Protein AF-A0AAE1BUR1-F1 (afdb_monomer_lite)

Secondary structure (DSSP, 8-state):
-HHHHHHHHHHHHHTTTS-HHHHHHHHHHHHHTPEEEETTEEEE---------SS---PPP----------

Foldseek 3Di:
DLLVVLLVVLCVVPLQPFFPVVSVVSSQVVQQPDWDQDPVGTDGDGDDDDDPDPDGDGDHDPPPPPPPPDD

InterPro domains:
  IPR002138 Peptidase C14, caspase non-catalytic subunit p10 [PS50207] (1-61)
  IPR011600 Peptidase C14, caspase domain [PF00656] (1-57)
  IPR029030 Caspase-like domain superfamily [SSF52129] (1-60)

pLDDT: mean 89.99, std 13.55, range [49.56, 98.06]

Radius of gyration: 16.88 Å; chains: 1; bounding box: 45×39×40 Å

Structure (mmCIF, N/CA/C/O backbone):
data_AF-A0AAE1BUR1-F1
#
_entry.id   AF-A0AAE1BUR1-F1
#
loop_
_atom_site.group_PDB
_atom_site.id
_atom_site.type_symbol
_atom_site.label_atom_id
_atom_site.label_alt_id
_atom_site.label_comp_id
_atom_site.label_asym_id
_atom_site.label_entity_id
_atom_site.label_seq_id
_atom_site.pdbx_PDB_ins_code
_atom_site.Cartn_x
_atom_site.Cartn_y
_atom_site.Cartn_z
_atom_site.occupancy
_atom_site.B_iso_or_equiv
_atom_site.auth_seq_id
_atom_site.auth_comp_id
_atom_site.auth_asym_id
_atom_site.auth_atom_id
_atom_site.pdbx_PDB_model_num
ATOM 1 N N . SER A 1 1 ? -3.220 -6.993 -12.212 1.00 87.31 1 SER A N 1
ATOM 2 C CA . SER A 1 1 ? -2.610 -5.657 -12.447 1.00 87.31 1 SER A CA 1
ATOM 3 C C . SER A 1 1 ? -1.721 -5.397 -11.259 1.00 87.31 1 SER A C 1
ATOM 5 O O . SER A 1 1 ? -2.252 -5.490 -10.161 1.00 87.31 1 SER A O 1
ATOM 7 N N . LEU A 1 2 ? -0.431 -5.071 -11.441 1.00 94.44 2 LEU A N 1
ATOM 8 C CA . LEU A 1 2 ? 0.544 -4.979 -10.338 1.00 94.44 2 LEU A CA 1
ATOM 9 C C . LEU A 1 2 ? -0.001 -4.200 -9.130 1.00 94.44 2 LEU A C 1
ATOM 11 O O . LEU A 1 2 ? 0.116 -4.658 -7.997 1.00 94.44 2 LEU A O 1
ATOM 15 N N . TYR A 1 3 ? -0.653 -3.062 -9.376 1.00 95.56 3 TYR A N 1
ATOM 16 C CA . TYR A 1 3 ? -1.278 -2.267 -8.321 1.00 95.56 3 TYR A CA 1
ATOM 17 C C . TYR A 1 3 ? -2.398 -3.011 -7.580 1.00 95.56 3 TYR A C 1
ATOM 19 O O . TYR A 1 3 ? -2.382 -3.064 -6.354 1.00 95.56 3 TYR A O 1
ATOM 27 N N . VAL A 1 4 ? -3.360 -3.588 -8.310 1.00 97.00 4 VAL A N 1
ATOM 28 C CA . VAL A 1 4 ? -4.508 -4.306 -7.724 1.00 97.00 4 VAL A CA 1
ATOM 29 C C . VAL A 1 4 ? -4.043 -5.539 -6.958 1.00 97.00 4 VAL A C 1
ATOM 31 O O . VAL A 1 4 ? -4.500 -5.768 -5.843 1.00 97.00 4 VAL A O 1
ATOM 34 N N . ASP A 1 5 ? -3.106 -6.292 -7.530 1.00 97.50 5 ASP A N 1
ATOM 35 C CA . ASP A 1 5 ? -2.577 -7.517 -6.932 1.00 97.50 5 ASP A CA 1
ATOM 36 C C . ASP A 1 5 ? -1.855 -7.171 -5.616 1.00 97.50 5 ASP A C 1
ATOM 38 O O . ASP A 1 5 ? -2.168 -7.719 -4.558 1.00 97.50 5 ASP A O 1
ATOM 42 N N . THR A 1 6 ? -1.003 -6.138 -5.644 1.00 97.62 6 THR A N 1
ATOM 43 C CA . THR A 1 6 ? -0.324 -5.624 -4.444 1.00 97.62 6 THR A CA 1
ATOM 44 C C . THR A 1 6 ? -1.318 -5.098 -3.404 1.00 97.62 6 THR A C 1
ATOM 46 O O . THR A 1 6 ? -1.152 -5.352 -2.213 1.00 97.62 6 THR A O 1
ATOM 49 N N . LEU A 1 7 ? -2.360 -4.372 -3.822 1.00 97.81 7 LEU A N 1
ATOM 50 C CA . LEU A 1 7 ? -3.386 -3.834 -2.925 1.00 97.81 7 LEU A CA 1
ATOM 51 C C . LEU A 1 7 ? -4.143 -4.942 -2.193 1.00 97.81 7 LEU A C 1
ATOM 53 O O . LEU A 1 7 ? -4.299 -4.869 -0.974 1.00 97.81 7 LEU A O 1
ATOM 57 N N . VAL A 1 8 ? -4.587 -5.969 -2.916 1.00 97.81 8 VAL A N 1
ATOM 58 C CA . VAL A 1 8 ? -5.292 -7.115 -2.332 1.00 97.81 8 VAL A CA 1
ATOM 59 C C . VAL A 1 8 ? -4.407 -7.828 -1.312 1.00 97.81 8 VAL A C 1
ATOM 61 O O . VAL A 1 8 ? -4.871 -8.130 -0.210 1.00 97.81 8 VAL A O 1
ATOM 64 N N . ASP A 1 9 ? -3.131 -8.042 -1.628 1.00 97.88 9 ASP A N 1
ATOM 65 C CA . ASP A 1 9 ? -2.197 -8.688 -0.708 1.00 97.88 9 ASP A CA 1
ATOM 66 C C . ASP A 1 9 ? -1.958 -7.853 0.556 1.00 97.88 9 ASP A C 1
ATOM 68 O O . ASP A 1 9 ? -2.030 -8.377 1.671 1.00 97.88 9 ASP A O 1
ATOM 72 N N . GLN A 1 10 ? -1.749 -6.538 0.421 1.00 97.81 10 GLN A N 1
ATOM 73 C CA . GLN A 1 10 ? -1.572 -5.667 1.587 1.00 97.81 10 GLN A CA 1
ATOM 74 C C . GLN A 1 10 ? -2.848 -5.574 2.439 1.00 97.81 10 GLN A C 1
ATOM 76 O O . GLN A 1 10 ? -2.758 -5.592 3.667 1.00 97.81 10 GLN A O 1
ATOM 81 N N . LEU A 1 11 ? -4.037 -5.548 1.828 1.00 97.06 11 LEU A N 1
ATOM 82 C CA . LEU A 1 11 ? -5.311 -5.576 2.554 1.00 97.06 11 LEU A CA 1
ATOM 83 C C . LEU A 1 11 ? -5.506 -6.885 3.325 1.00 97.06 11 LEU A C 1
ATOM 85 O O . LEU A 1 11 ? -5.900 -6.849 4.489 1.00 97.06 11 LEU A O 1
ATOM 89 N N . ARG A 1 12 ? -5.189 -8.036 2.723 1.00 96.06 12 ARG A N 1
ATOM 90 C CA . ARG A 1 12 ? -5.274 -9.341 3.402 1.00 96.06 12 ARG A CA 1
ATOM 91 C C . ARG A 1 12 ? -4.333 -9.429 4.601 1.00 96.06 12 ARG A C 1
ATOM 93 O O . ARG A 1 12 ? -4.705 -9.972 5.638 1.00 96.06 12 ARG A O 1
ATOM 100 N N . LEU A 1 13 ? -3.116 -8.906 4.466 1.00 96.62 13 LEU A N 1
ATOM 101 C CA . LEU A 1 13 ? -2.091 -9.009 5.505 1.00 96.62 13 LEU A CA 1
ATOM 102 C C . LEU A 1 13 ? -2.256 -7.973 6.624 1.00 96.62 13 LEU A C 1
ATOM 104 O O . LEU A 1 13 ? -1.996 -8.302 7.788 1.00 96.62 13 LEU A O 1
ATOM 108 N N . TYR A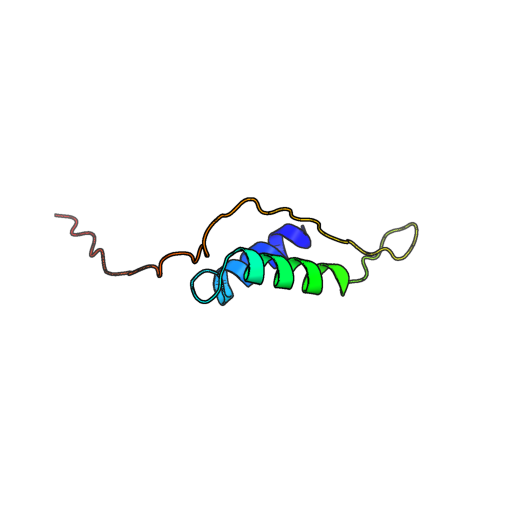 1 14 ? -2.673 -6.749 6.286 1.00 97.75 14 TYR A N 1
ATOM 109 C CA . TYR A 1 14 ? -2.624 -5.584 7.178 1.00 97.75 14 TYR A CA 1
ATOM 110 C C . TYR A 1 14 ? -3.945 -4.820 7.317 1.00 97.75 14 TYR A C 1
ATOM 112 O O . TYR A 1 14 ? -4.055 -4.004 8.227 1.00 97.75 14 TYR A O 1
ATOM 120 N N . GLY A 1 15 ? -4.961 -5.093 6.492 1.00 96.56 15 GLY A N 1
ATOM 121 C CA . GLY A 1 15 ? -6.208 -4.317 6.463 1.00 96.56 15 GLY A CA 1
ATOM 122 C C . GLY A 1 15 ? -6.931 -4.240 7.809 1.00 96.56 15 GLY A C 1
ATOM 123 O O . GLY A 1 15 ? -7.492 -3.202 8.142 1.00 96.56 15 GLY A O 1
ATOM 124 N N . SER A 1 16 ? -6.861 -5.301 8.619 1.00 96.81 16 SER A N 1
ATOM 125 C CA . SER A 1 16 ? -7.442 -5.336 9.969 1.00 96.81 16 SER A CA 1
ATOM 126 C C . SER A 1 16 ? -6.442 -5.050 11.101 1.00 96.81 16 SER A C 1
ATOM 128 O O . SER A 1 16 ? -6.727 -5.350 12.263 1.00 96.81 16 SER A O 1
ATOM 130 N N . LYS A 1 17 ? -5.225 -4.602 10.770 1.00 96.75 17 LYS A N 1
ATOM 131 C CA . LYS A 1 17 ? -4.116 -4.374 11.716 1.00 96.75 17 LYS A CA 1
ATOM 132 C C . LYS A 1 17 ? -3.639 -2.926 11.720 1.00 96.75 17 LYS A C 1
ATOM 134 O O . LYS A 1 17 ? -3.157 -2.461 12.745 1.00 96.75 17 LYS A O 1
ATOM 139 N N . GLU A 1 18 ? -3.742 -2.247 10.586 1.00 97.38 18 GLU A N 1
ATOM 140 C CA . GLU A 1 18 ? -3.258 -0.886 10.377 1.00 97.38 18 GLU A CA 1
ATOM 141 C C . GLU A 1 18 ? -4.332 -0.040 9.689 1.00 97.38 18 GLU A C 1
ATOM 143 O O . GLU A 1 18 ? -5.281 -0.573 9.108 1.00 97.38 18 GLU A O 1
ATOM 148 N N . SER A 1 19 ? -4.167 1.283 9.728 1.00 97.81 19 SER A N 1
ATOM 149 C CA . SER A 1 19 ? -5.035 2.190 8.986 1.00 97.81 19 SER A CA 1
ATOM 150 C C . SER A 1 19 ? -4.968 1.953 7.479 1.00 97.81 19 SER A C 1
ATOM 152 O O . SER A 1 19 ? -3.923 1.588 6.933 1.00 97.81 19 SER A O 1
ATOM 154 N N . ILE A 1 20 ? -6.064 2.232 6.776 1.00 97.75 20 ILE A N 1
ATOM 155 C CA . ILE A 1 20 ? -6.105 2.140 5.313 1.00 97.75 20 ILE A CA 1
ATOM 156 C C . ILE A 1 20 ? -5.049 3.031 4.651 1.00 97.75 20 ILE A C 1
ATOM 158 O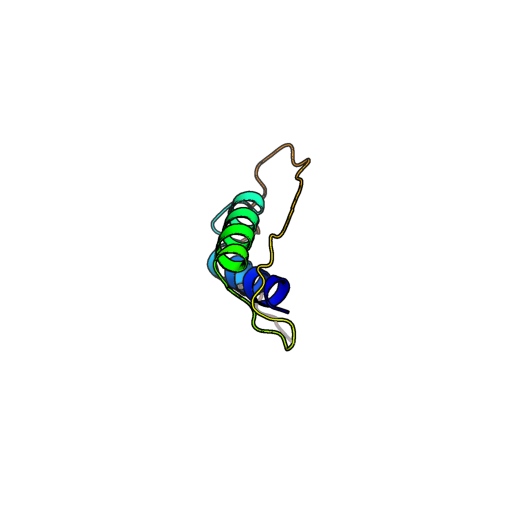 O . ILE A 1 20 ? -4.442 2.633 3.663 1.00 97.75 20 ILE A O 1
ATOM 162 N N . GLU A 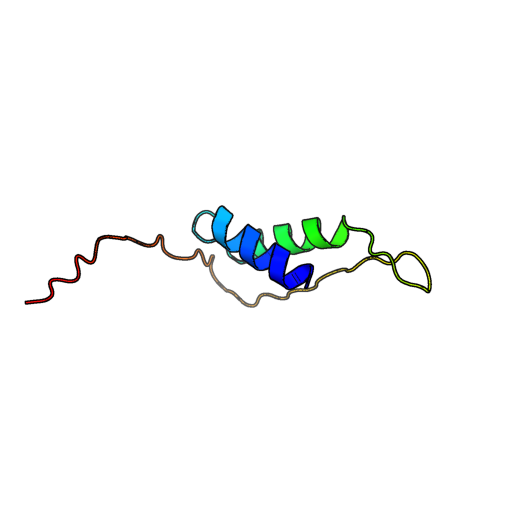1 21 ? -4.741 4.192 5.225 1.00 98.00 21 GLU A N 1
ATOM 163 C CA . GLU A 1 21 ? -3.676 5.059 4.718 1.00 98.00 21 GLU A CA 1
ATOM 164 C C . GLU A 1 21 ? -2.296 4.402 4.841 1.00 98.00 21 GLU A C 1
ATOM 166 O O . GLU A 1 21 ? -1.493 4.486 3.912 1.00 98.00 21 GLU A O 1
ATOM 171 N N . ASN A 1 22 ? -2.015 3.702 5.946 1.00 98.00 22 ASN A N 1
ATOM 172 C CA . ASN A 1 22 ? -0.773 2.941 6.105 1.00 98.00 22 ASN A CA 1
ATOM 173 C C . ASN A 1 22 ? -0.697 1.794 5.088 1.00 98.00 22 ASN A C 1
ATOM 175 O O . ASN A 1 22 ? 0.338 1.614 4.443 1.00 98.00 22 ASN A O 1
ATOM 179 N N . VAL A 1 23 ? -1.803 1.070 4.881 1.00 98.06 23 VAL A N 1
ATOM 180 C CA . VAL A 1 23 ? -1.904 0.020 3.854 1.00 98.06 23 VAL A CA 1
ATOM 181 C C . VAL A 1 23 ? -1.608 0.594 2.465 1.00 98.06 23 VAL A C 1
ATOM 183 O O . VAL A 1 23 ? -0.784 0.043 1.739 1.00 98.06 23 VAL A O 1
ATOM 186 N N . LEU A 1 24 ? -2.198 1.736 2.106 1.00 97.81 24 LEU A N 1
ATOM 187 C CA . LEU A 1 24 ? -1.965 2.390 0.814 1.00 97.81 24 LEU A CA 1
ATOM 188 C C . LEU A 1 24 ? -0.521 2.890 0.653 1.00 97.81 24 LEU A C 1
ATOM 190 O O . LEU A 1 24 ? 0.034 2.779 -0.441 1.00 97.81 24 LEU A O 1
ATOM 194 N N . ARG A 1 25 ? 0.139 3.357 1.725 1.00 97.06 25 ARG A N 1
ATOM 195 C CA . ARG A 1 25 ? 1.582 3.680 1.685 1.00 97.06 25 ARG A CA 1
ATOM 196 C C . ARG A 1 25 ? 2.440 2.445 1.406 1.00 97.06 25 ARG A C 1
ATOM 198 O O . ARG A 1 25 ? 3.388 2.540 0.628 1.00 97.06 25 ARG A O 1
ATOM 205 N N . ARG A 1 26 ? 2.100 1.281 1.974 1.00 97.06 26 ARG A N 1
ATOM 206 C CA . ARG A 1 26 ? 2.787 0.008 1.668 1.00 97.06 26 ARG A CA 1
ATOM 207 C C . ARG A 1 26 ? 2.612 -0.381 0.205 1.00 97.06 26 ARG A C 1
ATOM 209 O O . ARG A 1 26 ? 3.586 -0.748 -0.445 1.00 97.06 26 ARG A O 1
ATOM 216 N N . VAL A 1 27 ? 1.394 -0.252 -0.324 1.00 97.56 27 VAL A N 1
ATOM 217 C CA . VAL A 1 27 ? 1.111 -0.506 -1.746 1.00 97.56 27 VAL A CA 1
ATOM 218 C C . VAL A 1 27 ? 1.936 0.421 -2.630 1.00 97.56 27 VAL A C 1
ATOM 220 O O . VAL A 1 27 ? 2.594 -0.056 -3.548 1.00 97.56 27 VAL A O 1
ATOM 223 N N . HIS A 1 28 ? 1.959 1.723 -2.329 1.00 96.94 28 HIS A N 1
ATOM 224 C CA . HIS A 1 28 ? 2.779 2.686 -3.060 1.00 96.94 28 HIS A CA 1
ATOM 225 C C . HIS A 1 28 ? 4.246 2.246 -3.088 1.00 96.94 28 HIS A C 1
ATOM 227 O O . HIS A 1 28 ? 4.834 2.158 -4.164 1.00 96.94 28 HIS A O 1
ATOM 233 N N . TYR A 1 29 ? 4.828 1.958 -1.921 1.00 95.81 29 TYR A N 1
ATOM 234 C CA . TYR A 1 29 ? 6.225 1.545 -1.817 1.00 95.81 29 TYR A CA 1
ATOM 235 C C . TYR A 1 29 ? 6.502 0.280 -2.640 1.00 95.81 29 TYR A C 1
ATOM 237 O O . TYR A 1 29 ? 7.399 0.284 -3.477 1.00 95.81 29 TYR A O 1
ATOM 245 N N . ASN A 1 30 ? 5.693 -0.766 -2.462 1.00 96.38 30 ASN A N 1
ATOM 246 C CA . ASN A 1 30 ? 5.888 -2.054 -3.128 1.00 96.38 30 ASN A CA 1
ATOM 247 C C . ASN A 1 30 ? 5.736 -1.971 -4.650 1.00 96.38 30 ASN A C 1
ATOM 249 O O . ASN A 1 30 ? 6.458 -2.643 -5.374 1.00 96.38 30 ASN A O 1
ATOM 253 N N . VAL A 1 31 ? 4.806 -1.161 -5.153 1.00 96.56 31 VAL A N 1
ATOM 254 C CA . VAL A 1 31 ? 4.629 -1.002 -6.602 1.00 96.56 31 VAL A CA 1
ATOM 255 C C . VAL A 1 31 ? 5.784 -0.195 -7.202 1.00 96.56 31 VAL A C 1
ATOM 257 O O . VAL A 1 31 ? 6.295 -0.554 -8.258 1.00 96.56 31 VAL A O 1
ATOM 260 N N . ASN A 1 32 ? 6.244 0.854 -6.515 1.00 94.69 32 ASN A N 1
ATOM 261 C CA . ASN A 1 32 ? 7.323 1.725 -6.993 1.00 94.69 32 ASN A CA 1
ATOM 262 C C . ASN A 1 32 ? 8.705 1.032 -7.001 1.00 94.69 32 ASN A C 1
ATOM 264 O O . ASN A 1 32 ? 9.612 1.408 -7.750 1.00 94.69 32 ASN A O 1
ATOM 268 N N . THR A 1 33 ? 8.896 -0.014 -6.194 1.00 94.31 33 THR A N 1
ATOM 269 C CA . THR A 1 33 ? 10.141 -0.799 -6.208 1.00 94.31 33 THR A CA 1
ATOM 270 C C . THR A 1 33 ? 10.227 -1.783 -7.374 1.00 94.31 33 THR A C 1
ATOM 272 O O . THR A 1 33 ? 11.329 -2.233 -7.691 1.00 94.31 33 THR A O 1
ATOM 275 N N . VAL A 1 34 ? 9.115 -2.086 -8.049 1.00 94.81 34 VAL A N 1
ATOM 276 C CA . VAL A 1 34 ? 9.085 -3.015 -9.183 1.00 94.81 34 VAL A CA 1
ATOM 277 C C . VAL A 1 34 ? 9.382 -2.276 -10.489 1.00 94.81 34 VAL A C 1
ATOM 279 O O . VAL A 1 34 ? 8.675 -1.347 -10.878 1.00 94.81 34 VAL A O 1
ATOM 282 N N . SER A 1 35 ? 10.421 -2.725 -11.194 1.00 93.69 35 SER A N 1
ATOM 283 C CA . SER A 1 35 ? 10.661 -2.349 -12.590 1.00 93.69 35 SER A CA 1
ATOM 284 C C . SER A 1 35 ? 9.855 -3.263 -13.508 1.00 93.69 35 SER A C 1
ATOM 286 O O . SER A 1 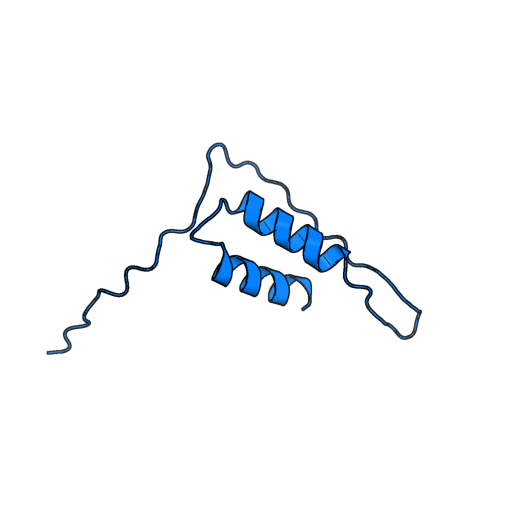35 ? 9.992 -4.486 -13.451 1.00 93.69 35 SER A O 1
ATOM 288 N N . LEU A 1 36 ? 9.028 -2.670 -14.360 1.00 90.25 36 LEU A N 1
ATOM 289 C CA . LEU A 1 36 ? 8.234 -3.368 -15.361 1.00 90.25 36 LEU A CA 1
ATOM 290 C C . LEU A 1 36 ? 8.983 -3.372 -16.692 1.00 90.25 36 LEU A C 1
ATOM 292 O O . LEU A 1 36 ? 9.587 -2.372 -17.080 1.00 90.25 36 LEU A O 1
ATOM 296 N N . LEU A 1 37 ? 8.949 -4.514 -17.374 1.00 92.12 37 LEU A N 1
ATOM 297 C CA . LEU A 1 37 ? 9.537 -4.689 -18.697 1.00 92.12 37 LEU A CA 1
ATOM 298 C C . LEU A 1 37 ? 8.440 -4.520 -19.749 1.00 92.12 37 LEU A C 1
ATOM 300 O O . LEU A 1 37 ? 7.401 -5.175 -19.664 1.00 92.12 37 LEU A O 1
ATOM 304 N N . SER A 1 38 ? 8.679 -3.665 -20.735 1.00 88.25 38 SER A N 1
ATOM 305 C CA . SER A 1 38 ? 7.890 -3.575 -21.964 1.00 88.25 38 SER A CA 1
ATOM 306 C C . SER A 1 38 ? 8.808 -3.603 -23.180 1.00 88.25 38 SER A C 1
ATOM 308 O O . SER A 1 38 ? 10.021 -3.430 -23.050 1.00 88.25 38 SER A O 1
ATOM 310 N N . ASP A 1 39 ? 8.223 -3.774 -24.362 1.00 90.19 39 ASP A N 1
ATOM 311 C CA . ASP A 1 39 ? 8.962 -3.776 -25.630 1.00 90.19 39 ASP A CA 1
ATOM 312 C C . ASP A 1 39 ? 9.775 -2.476 -25.825 1.00 90.19 39 ASP A C 1
ATOM 314 O O . ASP A 1 39 ? 10.882 -2.509 -26.357 1.00 90.19 39 ASP A O 1
ATOM 318 N N . ASP A 1 40 ? 9.284 -1.356 -25.278 1.00 88.56 40 ASP A N 1
ATOM 319 C CA . ASP A 1 40 ? 9.928 -0.032 -25.322 1.00 88.56 40 ASP A CA 1
ATOM 320 C C . ASP A 1 40 ? 10.950 0.232 -24.192 1.00 88.56 40 ASP A C 1
ATOM 322 O O . ASP A 1 40 ? 11.475 1.341 -24.066 1.00 88.56 40 ASP A O 1
ATOM 326 N N . GLY A 1 41 ? 11.239 -0.760 -23.341 1.00 90.56 41 GLY A N 1
ATOM 327 C CA . GLY A 1 41 ? 12.235 -0.661 -22.270 1.00 90.56 41 GLY A CA 1
ATOM 328 C C . GLY A 1 41 ? 11.687 -0.886 -20.860 1.00 90.56 41 GLY A C 1
ATOM 329 O O . GLY A 1 41 ? 10.653 -1.518 -20.652 1.00 90.56 41 GLY A O 1
ATOM 330 N N . GLN A 1 42 ? 12.434 -0.411 -19.859 1.00 92.25 42 GLN A N 1
ATOM 331 C CA . GLN A 1 42 ? 12.070 -0.561 -18.449 1.00 92.25 42 GLN A CA 1
ATOM 332 C C . GLN A 1 42 ? 11.404 0.705 -17.929 1.00 92.25 42 GLN A C 1
ATOM 334 O O . GLN A 1 42 ? 11.946 1.801 -18.068 1.00 92.25 42 GLN A O 1
ATOM 339 N N . TRP A 1 43 ? 10.267 0.550 -17.264 1.00 92.12 43 TRP A N 1
ATOM 340 C CA . TRP A 1 43 ? 9.555 1.661 -16.646 1.00 92.12 43 TRP A CA 1
ATOM 341 C C . TRP A 1 43 ? 9.067 1.287 -15.248 1.00 92.12 43 TRP A C 1
ATOM 343 O O . TRP A 1 43 ? 9.049 0.120 -14.855 1.00 92.12 43 TRP A O 1
ATOM 353 N N . LYS A 1 44 ? 8.714 2.302 -14.460 1.00 93.44 44 LYS A N 1
ATOM 354 C CA . LYS A 1 44 ? 8.221 2.142 -13.090 1.00 93.44 44 LYS A CA 1
ATOM 355 C C . LYS A 1 44 ? 6.820 2.697 -12.969 1.00 93.44 44 LYS A C 1
ATOM 357 O O . LYS A 1 44 ? 6.491 3.711 -13.583 1.00 93.44 44 LYS A O 1
ATOM 362 N N . GLN A 1 45 ? 6.020 2.064 -12.125 1.00 93.94 45 GLN A N 1
ATOM 363 C CA . GLN A 1 45 ? 4.709 2.570 -11.761 1.00 93.94 45 GLN A CA 1
ATOM 364 C C . GLN A 1 45 ? 4.797 3.298 -10.414 1.00 93.94 45 GLN A C 1
ATOM 366 O O . GLN A 1 45 ? 5.275 2.734 -9.435 1.00 93.94 45 GLN A O 1
ATOM 371 N N . ALA A 1 46 ? 4.303 4.536 -10.347 1.00 93.25 46 ALA A N 1
ATOM 372 C CA . ALA A 1 46 ? 4.222 5.321 -9.115 1.00 93.25 46 ALA A CA 1
ATOM 373 C C . ALA A 1 46 ? 2.746 5.580 -8.768 1.00 93.25 46 ALA A C 1
ATOM 375 O O . ALA A 1 46 ? 2.136 6.489 -9.333 1.00 93.25 46 ALA A O 1
ATOM 376 N N . PRO A 1 47 ? 2.127 4.763 -7.895 1.00 93.38 47 PRO A N 1
ATOM 377 C CA . PRO A 1 47 ? 0.740 4.975 -7.500 1.00 93.38 47 PRO A CA 1
ATOM 378 C C . PRO A 1 47 ? 0.561 6.289 -6.744 1.00 93.38 47 PRO A C 1
ATOM 380 O O . PRO A 1 47 ? 1.457 6.736 -6.039 1.00 93.38 47 PRO A O 1
ATOM 383 N N . TYR A 1 48 ? -0.627 6.873 -6.807 1.00 93.31 48 TYR A N 1
ATOM 384 C CA . TYR A 1 48 ? -0.971 8.061 -6.033 1.00 93.31 48 TYR A CA 1
ATOM 385 C C . TYR A 1 48 ? -2.285 7.824 -5.297 1.00 93.31 48 TYR A C 1
ATOM 387 O O . TYR A 1 48 ? -3.194 7.193 -5.835 1.00 93.31 48 TYR A O 1
ATOM 395 N N . PHE A 1 49 ? -2.369 8.310 -4.062 1.00 93.94 49 PHE A N 1
ATOM 396 C CA . PHE A 1 49 ? -3.620 8.382 -3.325 1.00 93.94 49 PHE A CA 1
ATOM 397 C C . PHE A 1 49 ? -3.669 9.690 -2.543 1.00 93.94 49 PHE A C 1
ATOM 399 O O . PHE A 1 49 ? -2.644 10.194 -2.083 1.00 93.94 49 PHE A O 1
ATOM 406 N N . GLU A 1 50 ? -4.879 10.196 -2.371 1.00 95.06 50 GLU A N 1
ATOM 407 C CA . GLU A 1 50 ? -5.193 11.335 -1.525 1.00 95.06 50 GLU A CA 1
ATOM 408 C C . GLU A 1 50 ? -6.239 10.881 -0.506 1.00 95.06 50 GLU A C 1
ATOM 410 O O . GLU A 1 50 ? -7.086 10.037 -0.810 1.00 95.06 50 GLU A O 1
ATOM 415 N N . SER A 1 51 ? -6.153 11.392 0.720 1.00 94.38 51 SER A N 1
ATOM 416 C CA . SER A 1 51 ? -7.082 11.051 1.794 1.00 94.38 51 SER A CA 1
ATOM 417 C C . SER A 1 51 ? -7.656 12.316 2.404 1.00 94.38 51 SER A C 1
ATOM 419 O O . SER A 1 51 ? -6.924 13.234 2.766 1.00 94.38 51 SER A O 1
ATOM 421 N N . SER A 1 52 ? -8.976 12.332 2.551 1.00 96.56 52 SER A N 1
ATOM 422 C CA . SER A 1 52 ? -9.715 13.351 3.295 1.00 96.56 52 SER A CA 1
ATOM 423 C C . SER A 1 52 ? -10.245 12.814 4.630 1.00 96.56 52 SER A C 1
ATOM 425 O O . SER A 1 52 ? -11.125 13.431 5.242 1.00 96.56 52 SER A O 1
ATOM 427 N N . LEU A 1 53 ? -9.778 11.636 5.065 1.00 96.31 53 LEU A N 1
ATOM 428 C CA . LEU A 1 53 ? -10.223 11.016 6.308 1.00 96.31 53 LEU A CA 1
ATOM 429 C C . LEU A 1 53 ? -9.843 11.896 7.500 1.00 96.31 53 LEU A C 1
ATOM 431 O O . LEU A 1 53 ? -8.705 12.319 7.657 1.00 96.31 53 LEU A O 1
ATOM 435 N N . GLN A 1 54 ? -10.822 12.153 8.365 1.00 97.06 54 GLN A N 1
ATOM 436 C CA . GLN A 1 54 ? -10.630 12.972 9.569 1.00 97.06 54 GLN A CA 1
ATOM 437 C C . GLN A 1 54 ? -10.186 12.142 10.781 1.00 97.06 54 GLN A C 1
ATOM 439 O O . GLN A 1 54 ? -9.822 12.689 11.820 1.00 97.06 54 GLN A O 1
ATOM 444 N N . LYS A 1 55 ? -10.281 10.814 10.680 1.00 96.06 55 LYS A N 1
ATOM 445 C CA . LYS A 1 55 ? -9.935 9.850 11.725 1.00 96.06 55 LYS A CA 1
ATOM 446 C C . LYS A 1 55 ? -9.334 8.608 11.089 1.00 96.06 55 LYS A C 1
ATOM 448 O O . LYS A 1 55 ? -9.625 8.292 9.937 1.00 96.06 55 LYS A O 1
ATOM 453 N N . GLU A 1 56 ? -8.543 7.891 11.876 1.00 96.25 56 GLU A N 1
ATOM 454 C CA . GLU A 1 56 ? -7.983 6.610 11.472 1.00 96.25 56 GLU A CA 1
ATOM 455 C C . GLU A 1 56 ? -9.099 5.612 11.125 1.00 96.25 56 GLU A C 1
ATOM 457 O O . GLU A 1 56 ? -10.038 5.417 11.900 1.00 96.25 56 GLU A O 1
ATOM 462 N N . PHE A 1 57 ? -8.993 4.981 9.954 1.00 97.06 57 PHE A N 1
ATOM 463 C CA . PHE A 1 57 ? -9.899 3.920 9.524 1.00 97.06 57 PHE A CA 1
ATOM 464 C C . PHE A 1 57 ? -9.138 2.601 9.411 1.00 97.06 57 PHE A C 1
ATOM 466 O O . PHE A 1 57 ? -8.233 2.482 8.586 1.00 97.06 57 PHE A O 1
ATOM 473 N N . ILE A 1 58 ? -9.529 1.614 10.217 1.00 97.44 58 ILE A N 1
ATOM 474 C CA . ILE A 1 58 ? -8.995 0.246 10.222 1.00 97.44 58 ILE A CA 1
ATOM 475 C C . ILE A 1 58 ? -10.155 -0.691 9.884 1.00 97.44 58 ILE A C 1
ATOM 477 O O . ILE A 1 58 ? -11.242 -0.542 10.449 1.00 97.44 58 ILE A O 1
ATOM 481 N N . PHE A 1 59 ? -9.952 -1.661 8.987 1.00 95.50 59 PHE A N 1
ATOM 482 C CA . PHE A 1 59 ? -11.023 -2.609 8.683 1.00 95.50 59 PHE A CA 1
ATOM 483 C C . PHE A 1 59 ? -11.335 -3.481 9.907 1.00 95.50 59 PHE A C 1
ATOM 485 O O . PHE A 1 59 ? -10.419 -3.922 10.611 1.00 95.50 59 PHE A O 1
ATOM 492 N N . PRO A 1 60 ? -12.619 -3.774 10.171 1.00 94.00 60 PRO A N 1
ATOM 493 C CA . PRO A 1 60 ? -12.986 -4.655 11.266 1.00 94.00 60 PRO A CA 1
ATOM 494 C C . PRO A 1 60 ? -12.405 -6.053 11.035 1.00 94.00 60 PRO A C 1
ATOM 496 O O . PRO A 1 60 ? -12.341 -6.546 9.907 1.00 94.00 60 PRO A O 1
ATOM 499 N N . LYS A 1 61 ? -11.999 -6.720 12.118 1.00 89.81 61 LYS A N 1
ATOM 500 C CA . LYS A 1 61 ? -11.646 -8.141 12.053 1.00 89.81 61 LYS A CA 1
ATOM 501 C C . LYS A 1 61 ? -12.893 -8.928 11.658 1.00 89.81 61 LYS A C 1
ATOM 503 O O . LYS A 1 61 ? -13.959 -8.732 12.239 1.00 89.81 61 LYS A O 1
ATOM 508 N N . THR A 1 62 ? -12.759 -9.842 10.703 1.00 78.94 62 THR A N 1
ATOM 509 C CA . THR A 1 62 ? -13.815 -10.810 10.408 1.00 78.94 62 THR A CA 1
ATOM 510 C C . THR A 1 62 ? -13.952 -11.745 11.604 1.00 78.94 62 THR A C 1
ATOM 512 O O . THR A 1 62 ? -13.139 -12.651 11.790 1.00 78.94 62 THR A O 1
ATOM 515 N N . ASN A 1 63 ? -14.970 -11.529 12.432 1.00 66.38 63 ASN A N 1
ATOM 516 C CA . ASN A 1 63 ? -15.408 -12.535 13.387 1.00 66.38 63 ASN A CA 1
ATOM 517 C C . ASN A 1 63 ? -16.116 -13.634 12.586 1.00 66.38 63 ASN A C 1
ATOM 519 O O . ASN A 1 63 ? -17.325 -13.574 12.388 1.00 66.38 63 ASN A O 1
ATOM 523 N N . THR A 1 64 ? -15.389 -14.638 12.097 1.00 59.06 64 THR A N 1
ATOM 524 C CA . THR A 1 64 ? -16.000 -15.903 11.659 1.00 59.06 64 THR A CA 1
ATOM 525 C C . THR A 1 64 ? -16.576 -16.609 12.886 1.00 59.06 64 THR A C 1
ATOM 527 O O . THR A 1 64 ? -15.936 -17.471 13.474 1.00 59.06 64 THR A O 1
ATOM 530 N N . ASN A 1 65 ? -17.758 -16.172 13.319 1.00 52.44 65 ASN A N 1
ATOM 531 C CA . ASN A 1 65 ? -18.598 -16.812 14.331 1.00 52.44 65 ASN A CA 1
ATOM 532 C C . ASN A 1 65 ? -20.094 -16.624 14.022 1.00 52.44 65 ASN A C 1
ATOM 534 O O . ASN A 1 65 ? -20.931 -16.724 14.913 1.00 52.44 65 ASN A O 1
ATOM 538 N N . GLU A 1 66 ? -20.461 -16.414 12.758 1.00 55.09 66 GLU A N 1
ATOM 539 C CA . GLU A 1 66 ? -21.823 -16.705 12.319 1.00 55.09 66 GLU A CA 1
ATOM 540 C C . GLU A 1 66 ? -21.878 -18.179 11.921 1.00 55.09 66 GLU A C 1
ATOM 542 O O . GLU A 1 66 ? -21.603 -18.570 10.787 1.00 55.09 66 GLU A O 1
ATOM 547 N N . LYS A 1 67 ? -22.201 -19.026 12.906 1.00 51.91 67 LYS A N 1
ATOM 548 C CA . LYS A 1 67 ? -22.791 -20.332 12.622 1.00 51.91 67 LYS A CA 1
ATOM 549 C C . LYS A 1 67 ? -24.088 -20.061 11.868 1.00 51.91 67 LYS A C 1
ATOM 551 O O . LYS A 1 67 ? -25.089 -19.687 12.474 1.00 51.91 67 LYS A O 1
ATOM 556 N N . VAL A 1 68 ? -24.055 -20.224 10.553 1.00 55.69 68 VAL A N 1
ATOM 557 C CA . VAL A 1 68 ? -25.263 -20.313 9.738 1.00 55.69 68 VAL A CA 1
ATOM 558 C C . VAL A 1 68 ? -25.974 -21.600 10.165 1.00 55.69 68 VAL A C 1
ATOM 560 O O . VAL A 1 68 ? -25.648 -22.687 9.700 1.00 55.69 68 VAL A O 1
ATOM 563 N N . ASN A 1 69 ? -26.892 -21.486 11.128 1.00 49.56 69 ASN A N 1
ATOM 564 C CA . ASN A 1 69 ? -27.855 -22.536 11.437 1.00 49.56 69 ASN A CA 1
ATOM 565 C C . ASN A 1 69 ? -28.839 -22.613 10.265 1.00 49.56 69 ASN A C 1
ATOM 567 O O . ASN A 1 69 ? -29.796 -21.843 10.203 1.00 49.56 69 ASN A O 1
ATOM 571 N N . THR A 1 70 ? -28.601 -2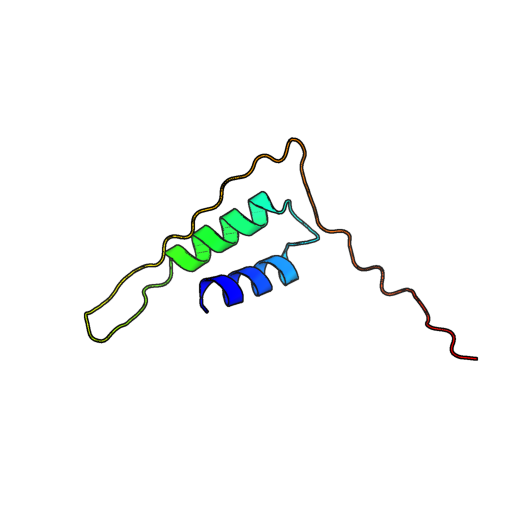3.520 9.323 1.00 54.28 70 THR A N 1
ATOM 572 C CA . THR A 1 70 ? -29.654 -24.0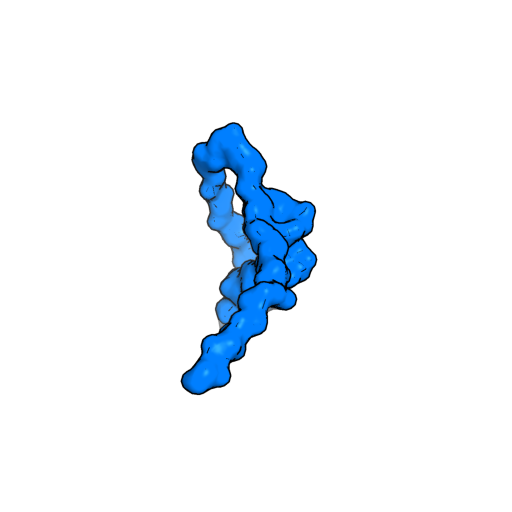10 8.430 1.00 54.28 70 THR A CA 1
ATOM 573 C C . THR A 1 70 ? -30.464 -25.058 9.188 1.00 54.28 70 THR A C 1
ATOM 575 O O . THR A 1 70 ? -29.957 -26.156 9.428 1.00 54.28 70 THR A O 1
ATOM 578 N N . ASN A 1 71 ? -31.678 -24.682 9.600 1.00 56.66 71 ASN A N 1
ATOM 579 C CA . ASN A 1 71 ? -32.751 -25.631 9.913 1.00 56.66 71 ASN A CA 1
ATOM 580 C C . ASN A 1 71 ? -33.269 -26.279 8.627 1.00 56.66 71 ASN A C 1
ATOM 582 O O . ASN A 1 71 ? -33.302 -25.563 7.599 1.00 56.66 71 ASN A O 1
#

Organism: Petrolisthes cinctipes (NCBI:txid88211)

Sequence (71 aa):
SLYVDTLVDQLRLYGSKESIENVLRRVHYNVNTVSLLSDDGQWKQAPYFESSLQKEFIFPKTNTNEKVNTN